Protein AF-A0A0F9GNX0-F1 (afdb_monomer)

Organism: NCBI:txid412755

Secondary structure (DSSP, 8-state):
-EEEEEEE-TT-SEEEPPPPPTT-S-TTS-EEEEE-TT----BSS--EEEEEEESSTT--EE-SSS-EESSSEEEEEEEES--SSS-EEEEE-TT--S--B-BBTTB-EEE-----SEEEEEEE-SSB-SEEEEEEEE--

Sequence (140 aa):
VMECDVVVDSSISDGYTLKTPARTLDPTKPWKLIVNTASADLDNANVLVDIWAGFDDDFALTGNADPIATSGGEVATAVMDDVKIEPLTVIVDPNYHGTMVQSSTGVVGIVNVGTAPYYAFNLDGDTFKSATCHFVIVQD

Solvent-accessible surface area (backbone atoms only — not comparable to full-atom values): 7369 Å² total; per-residue (Å²): 115,49,76,51,74,32,73,41,28,69,88,39,24,44,37,57,48,73,52,48,65,81,63,76,60,65,43,85,49,57,33,36,44,34,37,17,74,70,45,32,63,37,54,90,78,58,35,25,31,30,38,30,35,16,83,56,96,71,39,42,79,43,70,60,81,56,79,42,53,75,38,65,40,80,54,44,74,50,44,26,58,51,40,32,72,43,60,37,38,30,36,41,22,49,84,55,83,72,78,71,38,58,8,42,95,97,37,77,10,36,38,52,65,57,71,50,56,25,42,31,44,33,41,46,31,87,50,30,34,75,33,55,39,31,36,40,38,44,64,133

pLDDT: mean 92.95, std 4.95, range [70.0, 98.44]

Mean predicted aligned error: 3.28 Å

Radius of gyration: 13.78 Å; Cα contacts (8 Å, |Δi|>4): 402; chains: 1; bounding box: 36×33×33 Å

Foldseek 3Di:
DDKDKWWFAQVFQKTKDWKDPFQPDPQQAKKKKKKQQVQAQWADAAWFKWKWFFADPQWDWDDGLDIDTPGGTTQGTRLETHCRGHIWMEIAHLPDPDDWDRTDVVDHTYDHSHGHRIMMMMGRGPGTHGIMMMMDMDDD

Nearest PDB structures (foldseek):
  8sl1-assembly1_A  TM=3.958E-01  e=1.647E-01  Homo sapiens
  6iij-assembly1_A  TM=2.898E-01  e=5.182E-02  Coxsackievirus A10
  6smg-assembly1_A  TM=3.065E-01  e=7.330E-02  Coxsackievirus A10
  6tid-assembly1_AAA  TM=2.562E-01  e=8.718E-02  Burkholderia cenocepacia J2315
  4z1p-assembly1_A  TM=2.615E-01  e=3.327E+00  Streptococcus agalactiae

Structure (mmCIF, N/CA/C/O backbone):
data_AF-A0A0F9GNX0-F1
#
_entry.id   AF-A0A0F9GNX0-F1
#
loop_
_atom_site.group_PDB
_atom_site.id
_atom_site.type_symbol
_atom_site.label_atom_id
_atom_site.label_alt_id
_atom_site.label_comp_id
_atom_site.label_asym_id
_atom_site.label_entity_id
_atom_site.label_seq_id
_atom_site.pdbx_PDB_ins_code
_atom_site.Cartn_x
_atom_site.Cartn_y
_atom_site.Cartn_z
_atom_site.occupancy
_atom_site.B_iso_or_equiv
_atom_site.auth_seq_id
_atom_site.auth_comp_id
_atom_site.auth_asym_id
_atom_site.auth_atom_id
_atom_site.pdbx_PDB_model_num
ATOM 1 N N . VAL A 1 1 ? 3.263 -7.520 13.863 1.00 84.06 1 VAL A N 1
ATOM 2 C CA . VAL A 1 1 ? 4.001 -6.583 12.988 1.00 84.06 1 VAL A CA 1
ATOM 3 C C . VAL A 1 1 ? 4.537 -7.378 11.814 1.00 84.06 1 VAL A C 1
ATOM 5 O O . VAL A 1 1 ? 5.104 -8.440 12.051 1.00 84.06 1 VAL A O 1
ATOM 8 N N . MET A 1 2 ? 4.268 -6.939 10.588 1.00 93.94 2 MET A N 1
ATOM 9 C CA . MET A 1 2 ? 4.847 -7.503 9.363 1.00 93.94 2 MET A CA 1
ATOM 10 C C . MET A 1 2 ? 5.711 -6.439 8.703 1.00 93.94 2 MET A C 1
ATOM 12 O O . MET A 1 2 ? 5.350 -5.267 8.748 1.00 93.94 2 MET A O 1
ATOM 16 N N . GLU A 1 3 ? 6.820 -6.851 8.102 1.00 94.88 3 GLU A N 1
ATOM 17 C CA . GLU A 1 3 ? 7.829 -5.944 7.556 1.00 94.88 3 GLU A CA 1
ATOM 18 C C . GLU A 1 3 ? 8.266 -6.427 6.172 1.00 94.88 3 GLU A C 1
ATOM 20 O O . GLU A 1 3 ? 8.304 -7.635 5.913 1.00 94.88 3 GLU A O 1
ATOM 25 N N . CYS A 1 4 ? 8.564 -5.492 5.274 1.00 94.88 4 CYS A N 1
ATOM 26 C CA . CYS A 1 4 ? 9.040 -5.785 3.927 1.00 94.88 4 CYS A CA 1
ATOM 27 C C . CYS A 1 4 ? 9.909 -4.636 3.408 1.00 94.88 4 CYS A C 1
ATOM 29 O O . CYS A 1 4 ? 9.656 -3.476 3.721 1.00 94.88 4 CYS A O 1
ATOM 31 N N . ASP A 1 5 ? 10.898 -4.973 2.586 1.00 96.19 5 ASP A N 1
ATOM 32 C CA . ASP A 1 5 ? 11.725 -4.013 1.864 1.00 96.19 5 ASP A CA 1
ATOM 33 C C . ASP A 1 5 ? 11.345 -4.012 0.384 1.00 96.19 5 ASP A C 1
ATOM 35 O O . ASP A 1 5 ? 11.293 -5.068 -0.253 1.00 96.19 5 ASP A O 1
ATOM 39 N N . VAL A 1 6 ? 11.141 -2.820 -0.175 1.00 95.06 6 VAL A N 1
ATOM 40 C CA . VAL A 1 6 ? 11.01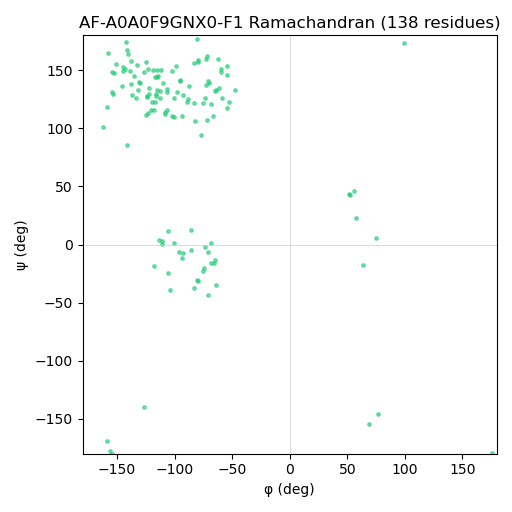9 -2.606 -1.619 1.00 95.06 6 VAL A CA 1
ATOM 41 C C . VAL A 1 6 ? 12.275 -1.892 -2.093 1.00 95.06 6 VAL A C 1
ATOM 43 O O . VAL A 1 6 ? 12.531 -0.746 -1.722 1.00 95.06 6 VAL A O 1
ATOM 46 N N . VAL A 1 7 ? 13.080 -2.588 -2.893 1.00 95.00 7 VAL A N 1
ATOM 47 C CA . VAL A 1 7 ? 14.275 -2.017 -3.521 1.00 95.00 7 VAL A CA 1
ATOM 48 C C . VAL A 1 7 ? 13.867 -1.393 -4.846 1.00 95.00 7 VAL A C 1
ATOM 50 O O . VAL A 1 7 ? 13.277 -2.066 -5.689 1.00 95.00 7 VAL A O 1
ATOM 53 N N . VAL A 1 8 ? 14.195 -0.118 -5.019 1.00 93.75 8 VAL A N 1
ATOM 54 C CA . VAL A 1 8 ? 13.885 0.665 -6.215 1.00 93.75 8 VAL A CA 1
ATOM 55 C C . VAL A 1 8 ? 15.155 1.273 -6.801 1.00 93.75 8 VAL A C 1
ATOM 57 O O . VAL A 1 8 ? 16.160 1.438 -6.105 1.00 93.75 8 VAL A O 1
ATOM 60 N N . ASP A 1 9 ? 15.126 1.592 -8.092 1.00 94.06 9 ASP A N 1
ATOM 61 C CA . ASP A 1 9 ? 16.165 2.348 -8.784 1.00 94.06 9 ASP A CA 1
ATOM 62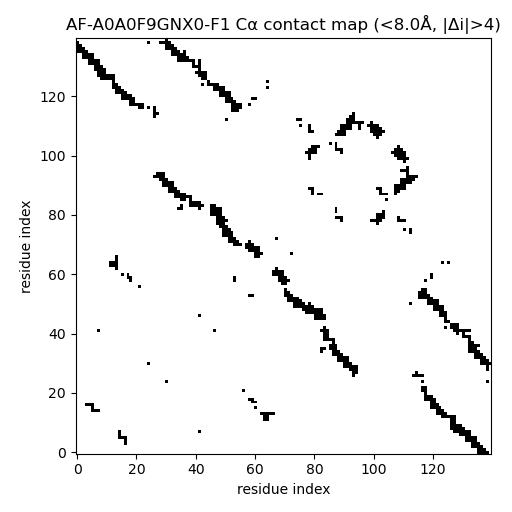 C C . ASP A 1 9 ? 15.589 3.070 -10.011 1.00 94.06 9 ASP A C 1
ATOM 64 O O . ASP A 1 9 ? 14.406 2.965 -10.324 1.00 94.06 9 ASP A O 1
ATOM 68 N N . SER A 1 10 ? 16.437 3.798 -10.735 1.00 93.12 10 SER A N 1
ATOM 69 C CA . SER A 1 10 ? 16.017 4.613 -11.876 1.00 93.12 10 SER A CA 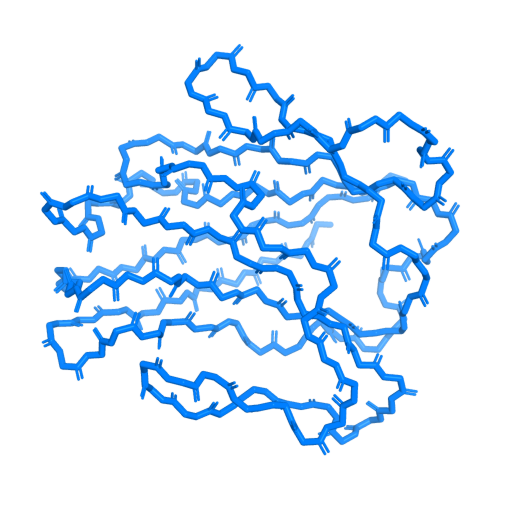1
ATOM 70 C C . SER A 1 10 ? 15.541 3.819 -13.101 1.00 93.12 10 SER A C 1
ATOM 72 O O . SER A 1 10 ? 15.283 4.424 -14.138 1.00 93.12 10 SER A O 1
ATOM 74 N N . SER A 1 11 ? 15.521 2.483 -13.049 1.00 91.12 11 SER A N 1
ATOM 75 C CA . SER A 1 11 ? 15.024 1.625 -14.132 1.00 91.12 11 SER A CA 1
ATOM 76 C C . SER A 1 11 ? 13.555 1.231 -13.973 1.00 91.12 11 SER A C 1
ATOM 78 O O . SER A 1 11 ? 12.968 0.723 -14.932 1.00 91.12 11 SER A O 1
ATOM 80 N N . ILE A 1 12 ? 12.956 1.488 -12.806 1.00 89.88 12 ILE A N 1
ATOM 81 C CA . ILE A 1 12 ? 11.547 1.210 -12.533 1.00 89.88 12 ILE A CA 1
ATOM 82 C C . ILE A 1 12 ? 10.782 2.498 -12.207 1.00 89.88 12 ILE A C 1
ATOM 84 O O . ILE A 1 12 ? 11.341 3.464 -11.687 1.00 89.88 12 ILE A O 1
ATOM 88 N N . SER A 1 13 ? 9.500 2.478 -12.540 1.00 89.88 13 SER A N 1
ATOM 89 C CA . SER A 1 13 ? 8.468 3.453 -12.180 1.00 89.88 13 SER A CA 1
ATOM 90 C C . SER A 1 13 ? 7.535 2.875 -11.107 1.00 89.88 13 SER A C 1
ATOM 92 O O . SER A 1 13 ? 7.023 3.601 -10.270 1.00 89.88 13 SER A O 1
ATOM 94 N N . ASP A 1 14 ? 7.427 1.545 -11.025 1.00 91.31 14 ASP A N 1
ATOM 95 C CA . ASP A 1 14 ? 6.649 0.875 -9.983 1.00 91.31 14 ASP A CA 1
ATOM 96 C C . ASP A 1 14 ? 7.498 -0.065 -9.140 1.00 91.31 14 ASP A C 1
ATOM 98 O O . ASP A 1 14 ? 7.993 -1.092 -9.612 1.00 91.31 14 ASP A O 1
ATOM 102 N N . GLY A 1 15 ? 7.617 0.262 -7.856 1.00 92.69 15 GLY A N 1
ATOM 103 C CA . GLY A 1 15 ? 8.068 -0.678 -6.834 1.00 92.69 15 GLY A CA 1
ATOM 104 C C . GLY A 1 15 ? 6.858 -1.313 -6.161 1.00 92.69 15 GLY A C 1
ATOM 105 O O . GLY A 1 15 ? 5.879 -0.626 -5.896 1.00 92.69 15 GLY A O 1
ATOM 106 N N . TYR A 1 16 ? 6.884 -2.602 -5.839 1.00 94.12 16 TYR A N 1
ATOM 107 C CA . TYR A 1 16 ? 5.799 -3.209 -5.064 1.00 94.12 16 TYR A CA 1
ATOM 108 C C . TYR A 1 16 ? 6.288 -4.288 -4.113 1.00 94.12 16 TYR A C 1
ATOM 110 O O . TYR A 1 16 ? 7.303 -4.952 -4.336 1.00 94.12 16 TYR A O 1
ATOM 118 N N . THR A 1 17 ? 5.536 -4.468 -3.031 1.00 95.19 17 THR A N 1
ATOM 119 C CA . THR A 1 17 ? 5.746 -5.579 -2.108 1.00 95.19 17 THR A CA 1
ATOM 120 C C . THR A 1 17 ? 5.283 -6.890 -2.743 1.00 95.19 17 THR A C 1
ATOM 122 O O . THR A 1 17 ? 4.415 -6.922 -3.619 1.00 95.19 17 THR A O 1
ATOM 125 N N . LEU A 1 18 ? 5.773 -8.016 -2.221 1.00 92.75 18 LEU A N 1
ATOM 126 C CA . LEU A 1 18 ? 4.997 -9.253 -2.325 1.00 92.75 18 LEU A CA 1
ATOM 127 C C . LEU A 1 18 ? 3.669 -9.083 -1.576 1.00 92.75 18 LEU A C 1
ATOM 129 O O . LEU A 1 18 ? 3.542 -8.229 -0.692 1.00 92.75 18 LEU A O 1
ATOM 133 N N . LYS A 1 19 ? 2.680 -9.922 -1.898 1.00 93.06 19 LYS A N 1
ATOM 134 C CA . LYS A 1 19 ? 1.452 -9.960 -1.106 1.00 93.06 19 LYS A CA 1
ATOM 135 C C . LYS A 1 19 ? 1.738 -10.333 0.348 1.00 93.06 19 LYS A C 1
ATOM 137 O O . LYS A 1 19 ? 2.653 -11.109 0.637 1.00 93.06 19 LYS A O 1
ATOM 142 N N . THR A 1 20 ? 0.904 -9.845 1.258 1.00 93.69 20 THR A N 1
ATOM 143 C CA . THR A 1 20 ? 0.893 -10.305 2.647 1.00 93.69 20 THR A CA 1
ATOM 144 C C . THR A 1 20 ? 0.721 -11.828 2.700 1.00 93.69 20 THR A C 1
ATOM 146 O O . THR A 1 20 ? -0.019 -12.383 1.882 1.00 93.69 20 THR A O 1
ATOM 149 N N . PRO A 1 21 ? 1.337 -12.531 3.666 1.00 89.56 21 PRO A N 1
ATOM 150 C CA . PRO A 1 21 ? 1.029 -13.936 3.901 1.00 89.56 21 PRO A CA 1
ATOM 151 C C . PRO A 1 21 ? -0.474 -14.164 4.121 1.00 89.56 21 PRO A C 1
ATOM 153 O O . PRO A 1 21 ? -1.206 -13.277 4.560 1.00 89.56 21 PRO A O 1
ATOM 156 N N . ALA A 1 22 ? -0.947 -15.368 3.806 1.00 80.62 22 ALA A N 1
ATOM 157 C CA . ALA A 1 22 ? -2.365 -15.688 3.906 1.00 80.62 22 ALA A CA 1
ATOM 158 C C . ALA A 1 22 ? -2.887 -15.501 5.333 1.00 80.62 22 ALA A C 1
ATOM 160 O O . ALA A 1 22 ? -2.377 -16.121 6.269 1.00 80.62 22 ALA A O 1
ATOM 161 N N . ARG A 1 23 ? -3.960 -14.709 5.479 1.00 72.81 23 ARG A N 1
ATOM 162 C CA . ARG A 1 23 ? -4.727 -14.559 6.731 1.00 72.81 23 ARG A CA 1
ATOM 163 C C . ARG A 1 23 ? -3.899 -14.092 7.940 1.00 72.81 23 ARG A C 1
ATOM 165 O O . ARG A 1 23 ? -4.304 -14.335 9.074 1.00 72.81 23 ARG A O 1
ATOM 172 N N . THR A 1 24 ? -2.754 -13.437 7.730 1.00 86.38 24 THR A N 1
ATOM 173 C CA . THR A 1 24 ? -1.999 -12.798 8.825 1.00 86.38 24 THR A CA 1
ATOM 174 C C . THR A 1 24 ? -2.633 -11.497 9.298 1.00 86.38 24 THR A C 1
ATOM 176 O O . THR A 1 24 ? -2.405 -11.106 10.438 1.00 86.38 24 THR A O 1
ATOM 179 N N . LEU A 1 25 ? -3.434 -10.847 8.451 1.00 91.12 25 LEU A N 1
ATOM 180 C CA . LEU A 1 25 ? -4.322 -9.758 8.846 1.00 91.12 25 LEU A CA 1
ATOM 181 C C . LEU A 1 25 ? -5.729 -10.309 9.059 1.00 91.12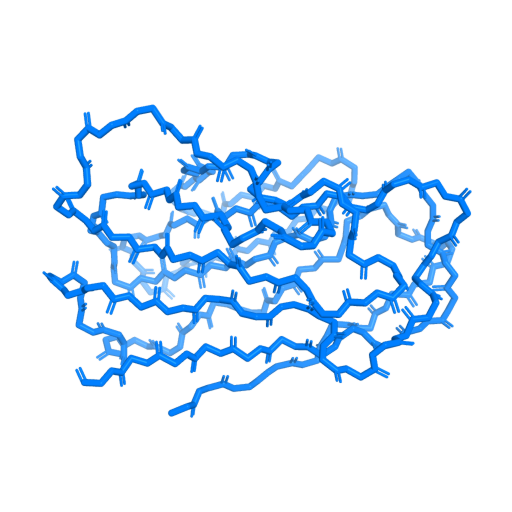 25 LEU A C 1
ATOM 183 O O . LEU A 1 25 ? -6.257 -11.016 8.201 1.00 91.12 25 LEU A O 1
ATOM 187 N N . ASP A 1 26 ? -6.340 -9.961 10.187 1.00 92.75 26 ASP A N 1
ATOM 188 C CA . ASP A 1 26 ? -7.777 -10.058 10.404 1.00 92.75 26 ASP A CA 1
ATOM 189 C C . ASP A 1 26 ? -8.454 -8.957 9.574 1.00 92.75 26 ASP A C 1
ATOM 191 O O . ASP A 1 26 ? -8.372 -7.779 9.933 1.00 92.75 26 ASP A O 1
ATOM 195 N N . PRO A 1 27 ? -9.128 -9.292 8.464 1.00 87.56 27 PRO A N 1
ATOM 196 C CA . PRO A 1 27 ? -9.664 -8.282 7.565 1.00 87.56 27 PRO A CA 1
ATOM 197 C C . PRO A 1 27 ? -10.895 -7.575 8.145 1.00 87.56 27 PRO A C 1
ATOM 199 O O . PRO A 1 27 ? -11.435 -6.693 7.494 1.00 87.56 27 PRO A O 1
ATOM 202 N N . THR A 1 28 ? -11.372 -7.955 9.336 1.00 92.12 28 THR A N 1
ATOM 203 C CA . THR A 1 28 ? -12.515 -7.310 10.004 1.00 92.12 28 THR A CA 1
ATOM 204 C C . THR A 1 28 ? -12.103 -6.195 10.965 1.00 92.12 28 THR A C 1
ATOM 206 O O . THR A 1 28 ? -12.959 -5.464 11.469 1.00 92.12 28 THR A O 1
ATOM 209 N N . LYS A 1 29 ? -10.797 -6.042 11.209 1.00 95.50 29 LYS A N 1
ATOM 210 C CA . LYS A 1 29 ? -10.239 -5.068 12.146 1.00 95.50 29 LYS A CA 1
ATOM 211 C C . LYS A 1 29 ? -9.395 -4.015 11.432 1.00 95.50 29 LYS A C 1
ATOM 213 O O . LYS A 1 29 ? -8.742 -4.341 10.440 1.00 95.50 29 LYS A O 1
ATOM 218 N N . PRO A 1 30 ? -9.326 -2.787 11.973 1.00 96.81 30 PRO A N 1
ATOM 219 C CA . PRO A 1 30 ? -8.387 -1.791 11.488 1.00 96.81 30 PRO A CA 1
ATOM 220 C C . PRO A 1 30 ? -6.936 -2.264 11.607 1.00 96.81 30 PRO A C 1
ATOM 222 O O . PRO A 1 30 ? -6.576 -2.972 12.549 1.00 96.81 30 PRO A O 1
ATOM 225 N N . TRP A 1 31 ? -6.093 -1.826 10.684 1.00 97.31 31 TRP A N 1
ATOM 226 C CA . TRP A 1 31 ? -4.643 -2.001 10.726 1.00 97.31 31 TRP A CA 1
ATOM 227 C C . TRP A 1 31 ? -3.951 -0.736 10.219 1.00 97.31 31 TRP A C 1
ATOM 229 O O . TRP A 1 31 ? -4.580 0.149 9.644 1.00 97.31 31 TRP A O 1
ATOM 239 N N . LYS A 1 32 ? -2.656 -0.604 10.487 1.00 97.69 32 LYS A N 1
ATOM 240 C CA . LYS A 1 32 ? -1.842 0.534 10.054 1.00 97.69 32 LYS A CA 1
ATOM 241 C C . LYS A 1 32 ? -0.820 0.068 9.042 1.00 97.69 32 LYS A C 1
ATOM 243 O O . LYS A 1 32 ? -0.114 -0.903 9.307 1.00 97.69 32 LYS A O 1
ATOM 248 N N . LEU A 1 33 ? -0.723 0.797 7.942 1.00 97.69 33 LEU A N 1
ATOM 249 C CA . LEU A 1 33 ? 0.396 0.740 7.016 1.00 97.69 33 LEU A CA 1
ATOM 250 C C . LEU A 1 33 ? 1.298 1.937 7.297 1.00 97.69 33 LEU A C 1
ATOM 252 O O . LEU A 1 33 ? 0.826 3.074 7.294 1.00 97.69 33 LEU A O 1
ATOM 256 N N . ILE A 1 34 ? 2.577 1.674 7.530 1.00 97.00 34 ILE A N 1
ATOM 257 C CA . ILE A 1 34 ? 3.611 2.686 7.719 1.00 97.00 34 ILE A CA 1
ATOM 258 C C . ILE A 1 34 ? 4.649 2.469 6.622 1.00 97.00 34 ILE A C 1
ATOM 260 O O . ILE A 1 34 ? 5.191 1.369 6.501 1.00 97.00 34 ILE A O 1
ATOM 264 N N . VAL A 1 35 ? 4.905 3.491 5.812 1.00 97.00 35 VAL A N 1
ATOM 265 C CA . VAL A 1 35 ? 5.783 3.391 4.636 1.00 97.00 35 VAL A CA 1
ATOM 266 C C . VAL A 1 35 ? 6.985 4.298 4.808 1.00 97.00 35 VAL A C 1
ATOM 268 O O . VAL A 1 35 ? 6.873 5.374 5.384 1.00 97.00 35 VAL A O 1
ATOM 271 N N . ASN A 1 36 ? 8.129 3.835 4.311 1.00 95.00 36 ASN A N 1
ATOM 272 C CA . ASN A 1 36 ? 9.436 4.468 4.400 1.00 95.00 36 ASN A CA 1
ATOM 273 C C . ASN A 1 36 ? 9.896 4.775 5.834 1.00 95.00 36 ASN A C 1
ATOM 275 O O . ASN A 1 36 ? 10.435 5.840 6.134 1.00 95.00 36 ASN A O 1
ATOM 279 N N . THR A 1 37 ? 9.746 3.815 6.748 1.00 93.44 37 THR A N 1
ATOM 280 C CA . THR A 1 37 ? 10.220 3.960 8.142 1.00 93.44 37 THR A CA 1
ATOM 281 C C . THR A 1 37 ? 11.739 4.085 8.273 1.00 93.44 37 THR A C 1
ATOM 283 O O . THR A 1 37 ? 12.231 4.438 9.342 1.00 93.44 37 THR A O 1
ATOM 286 N N . ALA A 1 38 ? 12.482 3.776 7.209 1.00 89.56 38 ALA A N 1
ATOM 287 C CA . ALA A 1 38 ? 13.923 3.984 7.122 1.00 89.56 38 ALA A CA 1
ATOM 288 C C . ALA A 1 38 ? 14.303 5.403 6.649 1.00 89.56 38 ALA A C 1
ATOM 290 O O . ALA A 1 38 ? 15.491 5.720 6.625 1.00 89.56 38 ALA A O 1
ATOM 291 N N . SER A 1 39 ? 13.323 6.244 6.284 1.00 88.56 39 SER A N 1
ATOM 292 C CA . SER A 1 39 ? 13.528 7.601 5.753 1.00 88.56 39 SER A CA 1
ATOM 293 C C . SER A 1 39 ? 14.494 7.630 4.561 1.00 88.56 39 SER A C 1
ATOM 295 O O . SER A 1 39 ? 15.395 8.467 4.486 1.00 88.56 39 SER A O 1
ATOM 297 N N . ALA A 1 40 ? 14.344 6.668 3.650 1.00 90.56 40 ALA A N 1
ATOM 298 C CA . ALA A 1 40 ? 15.139 6.579 2.436 1.00 90.56 40 ALA A CA 1
ATOM 299 C C . ALA A 1 40 ? 14.718 7.662 1.434 1.00 90.56 40 ALA A C 1
ATOM 301 O O . ALA A 1 40 ? 13.531 7.863 1.223 1.00 90.56 40 ALA A O 1
ATOM 302 N N . ASP A 1 41 ? 15.681 8.313 0.783 1.00 91.75 41 ASP A N 1
ATOM 303 C CA . ASP A 1 41 ? 15.433 9.292 -0.283 1.00 91.75 41 ASP A CA 1
ATOM 304 C C . ASP A 1 41 ? 15.070 8.564 -1.588 1.00 91.75 41 ASP A C 1
ATOM 306 O O . ASP A 1 41 ? 15.953 8.100 -2.315 1.00 91.75 41 ASP A O 1
ATOM 310 N N . LEU A 1 42 ? 13.768 8.392 -1.835 1.00 90.69 42 LEU A N 1
ATOM 311 C CA . LEU A 1 42 ? 13.259 7.503 -2.885 1.00 90.69 42 LEU A CA 1
ATOM 312 C C . LEU A 1 42 ? 13.282 8.111 -4.287 1.00 90.69 42 LEU A C 1
ATOM 314 O O . LEU A 1 42 ? 13.435 7.364 -5.246 1.00 90.69 42 LEU A O 1
ATOM 318 N N . ASP A 1 43 ? 13.134 9.424 -4.451 1.00 83.25 43 ASP A N 1
ATOM 319 C CA . ASP A 1 43 ? 12.979 10.041 -5.772 1.00 83.25 43 ASP A CA 1
ATOM 320 C C . ASP A 1 43 ? 13.334 11.547 -5.783 1.00 83.25 43 ASP A C 1
ATOM 322 O O . ASP A 1 43 ? 13.954 12.073 -4.855 1.00 83.25 43 ASP A O 1
ATOM 326 N N . ASN A 1 44 ? 13.014 12.247 -6.880 1.00 78.00 44 ASN A N 1
ATOM 327 C CA . ASN A 1 44 ? 13.105 13.714 -6.974 1.00 78.00 44 ASN A CA 1
ATOM 328 C C . ASN A 1 44 ? 11.728 14.409 -7.071 1.00 78.00 44 ASN A C 1
ATOM 330 O O . ASN A 1 44 ? 11.690 15.630 -7.249 1.00 78.00 44 ASN A O 1
ATOM 334 N N . ALA A 1 45 ? 10.626 13.661 -7.007 1.00 82.62 45 ALA A N 1
ATOM 335 C CA . ALA A 1 45 ? 9.257 14.124 -7.202 1.00 82.62 45 ALA A CA 1
ATOM 336 C C . ALA A 1 45 ? 8.395 13.715 -5.992 1.00 82.62 45 ALA A C 1
ATOM 338 O O . ALA A 1 45 ? 8.845 13.905 -4.862 1.00 82.62 45 ALA A O 1
ATOM 339 N N . ASN A 1 46 ? 7.153 13.284 -6.222 1.00 86.00 46 ASN A N 1
ATOM 340 C CA . ASN A 1 46 ? 6.302 12.685 -5.202 1.00 86.00 46 ASN A CA 1
ATOM 341 C C . ASN A 1 46 ? 6.221 11.185 -5.476 1.00 86.00 46 ASN A C 1
ATOM 343 O O . ASN A 1 46 ? 5.934 10.795 -6.608 1.00 86.00 46 ASN A O 1
ATOM 347 N N . VAL A 1 47 ? 6.390 10.376 -4.431 1.00 90.81 47 VAL A N 1
ATOM 348 C CA . VAL A 1 47 ? 6.117 8.937 -4.494 1.00 90.81 47 VAL A CA 1
ATOM 349 C C . VAL A 1 47 ? 4.782 8.666 -3.826 1.00 90.81 47 VAL A C 1
ATOM 351 O O . VAL A 1 47 ? 4.662 8.790 -2.601 1.00 90.81 47 VAL A O 1
ATOM 354 N N . LEU A 1 48 ? 3.794 8.292 -4.631 1.00 93.75 48 LEU A N 1
ATOM 355 C CA . LEU A 1 48 ? 2.486 7.886 -4.142 1.00 93.75 48 LEU A CA 1
ATOM 356 C C . LEU A 1 48 ? 2.536 6.439 -3.649 1.00 93.75 48 LEU A C 1
ATOM 358 O O . LEU A 1 48 ? 3.426 5.657 -3.992 1.00 93.75 48 LEU A O 1
ATOM 362 N N . VAL A 1 49 ? 1.570 6.095 -2.799 1.00 96.44 49 VAL A N 1
ATOM 363 C CA . VAL A 1 49 ? 1.356 4.711 -2.374 1.00 96.44 49 VAL A CA 1
ATOM 364 C C . VAL A 1 49 ? -0.051 4.286 -2.726 1.00 96.44 49 VAL A C 1
ATOM 366 O O . VAL A 1 49 ? -1.011 4.936 -2.305 1.00 96.44 49 VAL A O 1
ATOM 369 N N . ASP A 1 50 ? -0.148 3.140 -3.386 1.00 96.94 50 ASP A N 1
ATOM 370 C CA . ASP A 1 50 ? -1.404 2.477 -3.711 1.00 96.94 50 ASP A CA 1
ATOM 371 C C . ASP A 1 50 ? -1.554 1.169 -2.929 1.00 96.94 50 ASP A C 1
ATOM 373 O O . ASP A 1 50 ? -0.578 0.488 -2.585 1.00 96.94 50 ASP A O 1
ATOM 377 N N . ILE A 1 51 ? -2.803 0.800 -2.649 1.00 97.25 51 ILE A N 1
ATOM 378 C CA . ILE A 1 51 ? -3.168 -0.454 -1.993 1.00 97.25 51 ILE A CA 1
ATOM 379 C C . ILE A 1 51 ? -3.911 -1.331 -2.991 1.00 97.25 51 ILE A C 1
ATOM 381 O O . ILE A 1 51 ? -4.947 -0.955 -3.543 1.00 97.25 51 ILE A O 1
ATOM 385 N N . TRP A 1 52 ? -3.410 -2.551 -3.139 1.00 97.56 52 TRP A N 1
ATOM 386 C CA . TRP A 1 52 ? -3.975 -3.593 -3.981 1.00 97.56 52 TRP A CA 1
ATOM 387 C C . TRP A 1 52 ? -4.458 -4.755 -3.124 1.00 97.56 52 TRP A C 1
ATOM 389 O O . TRP A 1 52 ? -3.838 -5.090 -2.112 1.00 97.56 52 TRP A O 1
ATOM 399 N N . ALA A 1 53 ? -5.546 -5.395 -3.543 1.00 96.00 53 ALA A N 1
ATOM 400 C CA . ALA A 1 53 ? -6.139 -6.520 -2.835 1.00 96.00 53 ALA A CA 1
ATOM 401 C C . ALA A 1 53 ? -6.409 -7.705 -3.765 1.00 96.00 53 ALA A C 1
ATOM 403 O O . ALA A 1 53 ? -6.918 -7.545 -4.875 1.00 96.00 53 ALA A O 1
ATOM 404 N N . GLY A 1 54 ? -6.121 -8.907 -3.266 1.00 94.75 54 GLY A N 1
ATOM 405 C CA . GLY A 1 54 ? -6.375 -10.173 -3.948 1.00 94.75 54 GLY A CA 1
ATOM 406 C C . GLY A 1 54 ? -7.245 -11.108 -3.119 1.00 94.75 54 GLY A C 1
ATOM 407 O O . GLY A 1 54 ? -7.203 -11.083 -1.889 1.00 94.75 54 GLY A O 1
ATOM 408 N N . PHE A 1 55 ? -8.018 -11.962 -3.794 1.00 91.19 55 PHE A N 1
ATOM 409 C CA . PHE A 1 55 ? -8.989 -12.869 -3.161 1.00 91.19 55 PHE A CA 1
ATOM 410 C C . PHE A 1 55 ? -8.606 -14.352 -3.249 1.00 91.19 55 PHE A C 1
ATOM 412 O O . PHE A 1 55 ? -9.333 -15.201 -2.731 1.00 91.19 55 PHE A O 1
ATOM 419 N N . ASP A 1 56 ? -7.463 -14.663 -3.860 1.00 92.50 56 ASP A N 1
ATOM 420 C CA . ASP A 1 56 ? -6.950 -16.020 -4.026 1.00 92.50 56 ASP A CA 1
ATOM 421 C C . ASP A 1 56 ? -5.425 -16.105 -3.847 1.00 92.50 56 ASP A C 1
ATOM 423 O O . ASP A 1 56 ? -4.694 -15.110 -3.783 1.00 92.50 56 ASP A O 1
ATOM 427 N N . ASP A 1 57 ? -4.950 -17.343 -3.736 1.00 92.19 57 ASP A N 1
ATOM 428 C CA . ASP A 1 57 ? -3.552 -17.681 -3.480 1.00 92.19 57 ASP A CA 1
ATOM 429 C C . ASP A 1 57 ? -2.637 -17.393 -4.680 1.00 92.19 57 ASP A C 1
ATOM 431 O O . ASP A 1 57 ? -1.416 -17.441 -4.520 1.00 92.19 57 ASP A O 1
ATOM 435 N N . ASP A 1 58 ? -3.185 -17.011 -5.834 1.00 93.06 58 ASP A N 1
ATOM 436 C CA . ASP A 1 58 ? -2.427 -16.666 -7.038 1.00 93.06 58 ASP A CA 1
ATOM 437 C C . ASP A 1 58 ? -2.194 -15.154 -7.174 1.00 93.06 58 ASP A C 1
ATOM 439 O O . ASP A 1 58 ? -1.415 -14.738 -8.032 1.00 93.06 58 ASP A O 1
ATOM 443 N N . PHE A 1 59 ? -2.788 -14.327 -6.300 1.00 95.62 59 PHE A N 1
ATOM 444 C CA . PHE A 1 59 ? -2.594 -12.874 -6.305 1.00 95.62 59 PHE A CA 1
ATOM 445 C C . PHE A 1 59 ? -1.111 -12.480 -6.279 1.00 95.62 59 PHE A C 1
ATOM 447 O O . PHE A 1 59 ? -0.372 -12.850 -5.362 1.00 95.62 59 PHE A O 1
ATOM 454 N N . ALA A 1 60 ? -0.693 -11.711 -7.275 1.00 94.81 60 ALA A N 1
ATOM 455 C CA . ALA A 1 60 ? 0.622 -11.111 -7.403 1.00 94.81 60 ALA A CA 1
ATOM 456 C C . ALA A 1 60 ? 0.515 -9.854 -8.271 1.00 94.81 60 ALA A C 1
ATOM 458 O O . ALA A 1 60 ? -0.312 -9.803 -9.185 1.00 94.81 60 ALA A O 1
ATOM 459 N N . LEU A 1 61 ? 1.372 -8.870 -7.995 1.00 95.25 61 LEU A N 1
ATOM 460 C CA . LEU A 1 61 ? 1.557 -7.700 -8.847 1.00 95.25 61 LEU A CA 1
ATOM 461 C C . LEU A 1 61 ? 2.744 -7.922 -9.783 1.00 95.25 61 LEU A C 1
ATOM 463 O O . LEU A 1 61 ? 3.748 -8.531 -9.411 1.00 95.25 61 LEU A O 1
ATOM 467 N N . THR A 1 62 ? 2.594 -7.444 -11.012 1.00 93.50 62 THR A N 1
ATOM 468 C CA . THR A 1 62 ? 3.626 -7.415 -12.053 1.00 93.50 62 THR A CA 1
ATOM 469 C C . THR A 1 62 ? 3.497 -6.118 -12.847 1.00 93.50 62 THR A C 1
ATOM 471 O O . THR A 1 62 ? 2.532 -5.387 -12.660 1.00 93.50 62 THR A O 1
ATOM 474 N N . GLY A 1 63 ? 4.425 -5.851 -13.765 1.00 90.06 63 GLY A N 1
ATOM 475 C CA . GLY A 1 63 ? 4.391 -4.646 -14.596 1.00 90.06 63 GLY A CA 1
ATOM 476 C C . GLY A 1 63 ? 5.322 -3.549 -14.086 1.00 90.06 63 GLY A C 1
ATOM 477 O O . GLY A 1 63 ? 5.980 -3.709 -13.057 1.00 90.06 63 GLY A O 1
ATOM 478 N N . ASN A 1 64 ? 5.430 -2.495 -14.891 1.00 88.44 64 ASN A N 1
ATOM 479 C CA . ASN A 1 64 ? 6.210 -1.288 -14.634 1.00 88.44 64 ASN A CA 1
ATOM 480 C C . ASN A 1 64 ? 5.567 -0.135 -15.419 1.00 88.44 64 ASN A C 1
ATOM 482 O O . ASN A 1 64 ? 5.321 -0.314 -16.613 1.00 88.44 64 ASN A O 1
ATOM 486 N N . ALA A 1 65 ? 5.299 0.993 -14.768 1.00 86.31 65 ALA A N 1
ATOM 487 C CA . ALA A 1 65 ? 4.430 2.102 -15.187 1.00 86.31 65 ALA A CA 1
ATOM 488 C C . ALA A 1 65 ? 2.931 1.762 -15.341 1.00 86.31 65 ALA A C 1
ATOM 490 O O . ALA A 1 65 ? 2.104 2.664 -15.379 1.00 86.31 65 ALA A O 1
ATOM 491 N N . ASP A 1 66 ? 2.582 0.478 -15.436 1.00 89.25 66 ASP A N 1
ATOM 492 C CA . ASP A 1 66 ? 1.209 -0.025 -15.480 1.00 89.25 66 ASP A CA 1
ATOM 493 C C . ASP A 1 66 ? 1.140 -1.332 -14.664 1.00 89.25 66 ASP A C 1
ATOM 49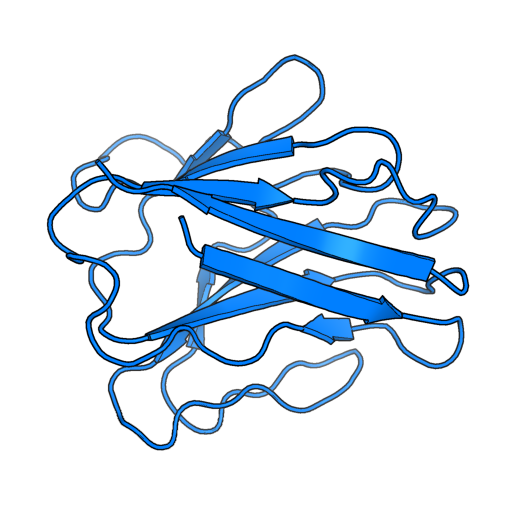5 O O . ASP A 1 66 ? 1.322 -2.424 -15.228 1.00 89.25 66 ASP A O 1
ATOM 499 N N . PRO A 1 67 ? 0.946 -1.272 -13.332 1.00 91.75 67 PRO A N 1
ATOM 500 C CA . PRO A 1 67 ? 0.827 -2.466 -12.507 1.00 91.75 67 PRO A CA 1
ATOM 501 C C . PRO A 1 67 ? -0.373 -3.329 -12.913 1.00 91.75 67 PRO A C 1
ATOM 503 O O . PRO A 1 67 ? -1.491 -2.857 -13.119 1.00 91.75 67 PRO A O 1
ATOM 506 N N . ILE A 1 68 ? -0.148 -4.637 -13.003 1.00 93.62 68 ILE A N 1
ATOM 507 C CA . ILE A 1 68 ? -1.164 -5.634 -13.342 1.00 93.62 68 ILE A CA 1
ATOM 508 C C . ILE A 1 68 ? -1.208 -6.675 -12.232 1.00 93.62 68 ILE A C 1
ATOM 510 O O . ILE A 1 68 ? -0.196 -7.306 -11.907 1.00 93.62 68 ILE A O 1
ATOM 514 N N . ALA A 1 69 ? -2.409 -6.904 -11.706 1.00 95.56 69 ALA A N 1
ATOM 515 C CA . ALA A 1 69 ? -2.683 -7.993 -10.787 1.00 95.56 69 ALA A CA 1
ATOM 516 C C . ALA A 1 69 ? -3.057 -9.276 -11.546 1.00 95.56 69 ALA A C 1
ATOM 518 O O . ALA A 1 69 ? -3.864 -9.250 -12.476 1.00 95.56 69 ALA A O 1
ATOM 519 N N . THR A 1 70 ? -2.512 -10.417 -11.123 1.00 95.31 70 THR A N 1
ATOM 520 C CA . THR A 1 70 ? -2.935 -11.743 -11.620 1.00 95.31 70 THR A CA 1
ATOM 521 C C . THR A 1 70 ? -4.393 -12.057 -11.263 1.00 95.31 70 THR A C 1
ATOM 523 O O . THR A 1 70 ? -5.100 -12.687 -12.050 1.00 95.31 70 THR A O 1
ATOM 526 N N . SER A 1 71 ? -4.843 -11.598 -10.093 1.00 93.38 71 SER A N 1
ATOM 527 C CA . SER A 1 71 ? -6.212 -11.677 -9.579 1.00 93.38 71 SER A CA 1
ATOM 528 C C . SER A 1 71 ? -6.497 -10.489 -8.649 1.00 93.38 71 SER A C 1
ATOM 530 O O . SER A 1 71 ? -5.578 -9.909 -8.081 1.00 93.38 71 SER A O 1
ATOM 532 N N . GLY A 1 72 ? -7.762 -10.094 -8.476 1.00 93.75 72 GLY A N 1
ATOM 533 C CA . GLY A 1 72 ? -8.101 -8.914 -7.666 1.00 93.75 72 GLY A CA 1
ATOM 534 C C . GLY A 1 72 ? -7.826 -7.587 -8.382 1.00 93.75 72 GLY A C 1
ATOM 535 O O . GLY A 1 72 ? -8.041 -7.494 -9.591 1.00 93.75 72 GLY A O 1
ATOM 536 N N . GLY A 1 73 ? -7.412 -6.554 -7.644 1.00 95.75 73 GLY A N 1
ATOM 537 C CA . GLY A 1 73 ? -7.145 -5.236 -8.224 1.00 95.75 73 GLY A CA 1
ATOM 538 C C . GLY A 1 73 ? -6.782 -4.152 -7.213 1.00 95.75 73 GLY A C 1
ATOM 539 O O . GLY A 1 73 ? -6.717 -4.394 -6.005 1.00 95.75 73 GLY A O 1
ATOM 540 N N . GLU A 1 74 ? -6.545 -2.954 -7.734 1.00 96.81 74 GLU A N 1
ATOM 541 C CA . GLU A 1 74 ? -6.345 -1.751 -6.935 1.00 96.81 74 GLU A CA 1
ATOM 542 C C . GLU A 1 74 ? -7.631 -1.409 -6.177 1.00 96.81 74 GLU A C 1
ATOM 544 O O . GLU A 1 74 ? -8.730 -1.409 -6.739 1.00 96.81 74 GLU A O 1
ATOM 549 N N . VAL A 1 75 ? -7.495 -1.146 -4.881 1.00 96.62 75 VAL A N 1
ATOM 550 C CA . VAL A 1 75 ? -8.619 -0.844 -3.983 1.00 96.62 75 VAL A CA 1
ATOM 551 C C . VAL A 1 75 ? -8.528 0.546 -3.370 1.00 96.62 75 VAL A C 1
ATOM 553 O O . VAL A 1 75 ? -9.543 1.071 -2.916 1.00 96.62 75 VAL A O 1
ATOM 556 N N . ALA A 1 76 ? -7.344 1.157 -3.374 1.00 96.75 76 ALA A N 1
ATOM 557 C CA . ALA A 1 76 ? -7.169 2.563 -3.055 1.00 96.75 76 ALA A CA 1
ATOM 558 C C . ALA A 1 76 ? -5.907 3.102 -3.727 1.00 96.75 76 ALA A C 1
ATOM 560 O O . ALA A 1 76 ? -4.839 2.516 -3.571 1.00 96.75 76 ALA A O 1
ATOM 561 N N . THR A 1 77 ? -6.046 4.240 -4.401 1.00 95.62 77 THR A N 1
ATOM 562 C CA . THR A 1 77 ? -4.935 4.967 -5.020 1.00 95.62 77 THR A CA 1
ATOM 563 C C . THR A 1 77 ? -4.526 6.169 -4.174 1.00 95.62 77 THR A C 1
ATOM 565 O O . THR A 1 77 ? -5.368 6.772 -3.494 1.00 95.62 77 THR A O 1
ATOM 568 N N . ALA A 1 78 ? -3.245 6.521 -4.227 1.00 95.06 78 ALA A N 1
ATOM 569 C CA . ALA A 1 78 ? -2.652 7.706 -3.635 1.00 95.06 78 ALA A CA 1
ATOM 570 C C . ALA A 1 78 ? -3.013 7.859 -2.149 1.00 95.06 78 ALA A C 1
ATOM 572 O O . ALA A 1 78 ? -3.336 8.953 -1.681 1.00 95.06 78 ALA A O 1
ATOM 573 N N . VAL A 1 79 ? -2.963 6.767 -1.376 1.00 97.50 79 VAL A N 1
ATOM 574 C CA . VAL A 1 79 ? -3.269 6.791 0.068 1.00 97.50 79 VAL A CA 1
ATOM 575 C C . VAL A 1 79 ? -2.222 7.563 0.874 1.00 97.50 79 VAL A C 1
ATOM 577 O O . VAL A 1 79 ? -2.484 7.951 2.015 1.00 97.50 79 VAL A O 1
ATOM 580 N N . MET A 1 80 ? -1.056 7.811 0.279 1.00 96.25 80 MET A N 1
ATOM 581 C CA . MET A 1 80 ? 0.013 8.669 0.786 1.00 96.25 80 MET A CA 1
ATOM 582 C C . MET A 1 80 ? 0.454 9.616 -0.334 1.00 96.25 80 MET A C 1
ATOM 584 O O . MET A 1 80 ? 0.499 9.194 -1.488 1.00 96.25 80 MET A O 1
ATOM 588 N N . ASP A 1 81 ? 0.717 10.882 -0.007 1.00 89.56 81 ASP A N 1
ATOM 589 C CA . ASP A 1 81 ? 1.052 11.924 -0.988 1.00 89.56 81 ASP A CA 1
ATOM 590 C C . ASP A 1 81 ? 2.527 11.942 -1.405 1.00 89.56 81 ASP A C 1
ATOM 592 O O . ASP A 1 81 ? 2.829 12.230 -2.562 1.00 89.56 81 ASP A O 1
ATOM 596 N N . ASP A 1 82 ? 3.434 11.679 -0.466 1.00 89.75 82 ASP A N 1
ATOM 597 C CA . ASP A 1 82 ? 4.869 11.650 -0.711 1.00 89.75 82 ASP A CA 1
ATOM 598 C C . ASP A 1 82 ? 5.626 10.904 0.396 1.00 89.75 82 ASP A C 1
ATOM 600 O O . ASP A 1 82 ? 5.921 11.441 1.467 1.00 89.75 82 ASP A O 1
ATOM 604 N N . VAL A 1 83 ? 6.004 9.657 0.124 1.00 89.12 83 VAL A N 1
ATOM 605 C CA . VAL A 1 83 ? 6.741 8.831 1.091 1.00 89.12 83 VAL A CA 1
ATOM 606 C C . VAL A 1 83 ? 8.258 9.036 1.067 1.00 89.12 83 VAL A C 1
ATOM 608 O O . VAL A 1 83 ? 8.968 8.235 1.664 1.00 89.12 83 VAL A O 1
ATOM 611 N N . LYS A 1 84 ? 8.813 10.065 0.408 1.00 80.94 84 LYS A N 1
ATOM 612 C CA . LYS A 1 84 ? 10.274 10.165 0.188 1.00 80.94 84 LYS A CA 1
ATOM 613 C C . LYS A 1 84 ? 11.114 10.672 1.372 1.00 80.94 84 LYS A C 1
ATOM 615 O O . LYS A 1 84 ? 12.283 10.326 1.466 1.00 80.94 84 LYS A O 1
ATOM 620 N N . ILE A 1 85 ? 10.588 11.541 2.241 1.00 70.00 85 ILE A N 1
ATOM 621 C CA . ILE A 1 85 ? 11.398 12.200 3.297 1.00 70.00 85 ILE A CA 1
ATOM 622 C C . ILE A 1 85 ? 11.136 11.590 4.668 1.00 70.00 85 ILE A C 1
ATOM 624 O O . ILE A 1 85 ? 12.056 11.437 5.474 1.00 70.00 85 ILE A O 1
ATOM 628 N N . GLU A 1 86 ? 9.883 11.258 4.949 1.00 84.19 86 GLU A N 1
ATOM 629 C CA . GLU A 1 86 ? 9.471 10.827 6.271 1.00 84.19 86 GLU A CA 1
ATOM 630 C C . GLU A 1 86 ? 8.509 9.649 6.216 1.00 84.19 86 GLU A C 1
ATOM 632 O O . GLU A 1 86 ? 7.841 9.430 5.202 1.00 84.19 86 GLU A O 1
ATOM 637 N N . PRO A 1 87 ? 8.424 8.891 7.318 1.00 92.31 87 PRO A N 1
ATOM 638 C CA . PRO A 1 87 ? 7.489 7.797 7.389 1.00 92.31 87 PRO A CA 1
ATOM 639 C C . PRO A 1 87 ? 6.057 8.329 7.415 1.00 92.31 87 PRO A C 1
ATOM 641 O O . PRO A 1 87 ? 5.674 9.047 8.342 1.00 92.31 87 PRO A O 1
ATOM 644 N N . LEU A 1 88 ? 5.248 7.926 6.440 1.00 96.31 88 LEU A N 1
ATOM 645 C CA . LEU A 1 88 ? 3.819 8.226 6.421 1.00 96.31 88 LEU A CA 1
ATOM 646 C C . LEU A 1 88 ? 3.016 7.037 6.940 1.00 96.31 88 LEU A C 1
ATOM 648 O O . LEU A 1 88 ? 3.468 5.892 6.912 1.00 96.31 88 LEU A O 1
ATOM 652 N N . THR A 1 89 ? 1.828 7.313 7.478 1.00 97.31 89 THR A N 1
ATOM 653 C CA . THR A 1 89 ? 0.968 6.301 8.100 1.00 97.31 89 THR A CA 1
ATOM 654 C C . THR A 1 89 ? -0.460 6.451 7.616 1.00 97.31 89 THR A C 1
ATOM 656 O O . THR A 1 89 ? -1.077 7.495 7.818 1.00 97.31 89 THR A O 1
ATOM 659 N N . VAL A 1 90 ? -1.029 5.368 7.091 1.00 98.06 90 VAL A N 1
ATOM 660 C CA . VAL A 1 90 ? -2.461 5.276 6.802 1.00 98.06 90 VAL A CA 1
ATOM 661 C C . VAL A 1 90 ? -3.095 4.204 7.683 1.00 98.06 90 VAL A C 1
ATOM 663 O O . VAL A 1 90 ? -2.569 3.099 7.847 1.00 98.06 90 VAL A O 1
ATOM 666 N N . ILE A 1 91 ? -4.229 4.545 8.288 1.00 98.00 91 ILE A N 1
ATOM 667 C CA . ILE A 1 91 ? -5.111 3.589 8.950 1.00 98.00 91 ILE A CA 1
ATOM 668 C C . ILE A 1 91 ? -5.995 2.972 7.872 1.00 98.00 91 ILE A C 1
ATOM 670 O O . ILE A 1 91 ? -6.741 3.670 7.190 1.00 98.00 91 ILE A O 1
ATOM 674 N N . VAL A 1 92 ? -5.938 1.658 7.739 1.00 97.56 92 VAL A N 1
ATOM 675 C CA . VAL A 1 92 ? -6.835 0.909 6.874 1.00 97.56 92 VAL A CA 1
ATOM 676 C C . VAL A 1 92 ? -7.916 0.295 7.746 1.00 97.56 92 VAL A C 1
ATOM 678 O O . VAL A 1 92 ? -7.643 -0.597 8.549 1.00 97.56 92 VAL A O 1
ATOM 681 N N . ASP A 1 93 ? -9.136 0.811 7.627 1.00 97.12 93 ASP A N 1
ATOM 682 C CA . ASP A 1 93 ? -10.266 0.428 8.470 1.00 97.12 93 ASP A CA 1
ATOM 683 C C . ASP A 1 93 ? -11.453 -0.036 7.607 1.00 97.12 93 ASP A C 1
ATOM 685 O O . ASP A 1 93 ? -12.081 0.788 6.932 1.00 97.12 93 ASP A O 1
ATOM 689 N N . PRO A 1 94 ? -11.810 -1.336 7.643 1.00 95.00 94 PRO A N 1
ATOM 690 C CA . PRO A 1 94 ? -12.921 -1.878 6.857 1.00 95.00 94 PRO A CA 1
ATOM 691 C C . PRO A 1 94 ? -14.292 -1.321 7.282 1.00 95.00 94 PRO A C 1
ATOM 693 O O . PRO A 1 94 ? -15.267 -1.434 6.536 1.00 95.00 94 PRO A O 1
ATOM 696 N N . ASN A 1 95 ? -14.383 -0.705 8.464 1.00 95.94 95 ASN A N 1
ATOM 697 C CA . ASN A 1 95 ? -15.600 -0.101 9.008 1.00 95.94 95 ASN A CA 1
ATOM 698 C C . ASN A 1 95 ? -15.633 1.426 8.828 1.00 95.94 95 ASN A C 1
ATOM 700 O O . ASN A 1 95 ? -16.581 2.080 9.267 1.00 95.94 95 ASN A O 1
ATOM 704 N N . TYR A 1 96 ? -14.616 2.023 8.201 1.00 97.25 96 TYR A N 1
ATOM 705 C CA . TYR A 1 96 ? -14.604 3.457 7.957 1.00 97.25 96 TYR A CA 1
ATOM 706 C C . TYR A 1 96 ? -15.580 3.826 6.834 1.00 97.25 96 TYR A C 1
ATOM 708 O O . TYR A 1 96 ? -15.527 3.286 5.731 1.00 97.25 96 TYR A O 1
ATOM 716 N N . HIS A 1 97 ? -16.486 4.763 7.114 1.00 96.50 97 HIS A N 1
ATOM 717 C CA . HIS A 1 97 ? -17.518 5.217 6.170 1.00 96.50 97 HIS A CA 1
ATOM 718 C C . HIS A 1 97 ? -17.335 6.675 5.725 1.00 96.50 97 HIS A C 1
ATOM 720 O O . HIS A 1 97 ? -18.196 7.222 5.037 1.00 96.50 97 HIS A O 1
ATOM 726 N N . GLY A 1 98 ? -16.256 7.326 6.163 1.00 96.19 98 GLY A N 1
ATOM 727 C CA . GLY A 1 98 ? -15.923 8.676 5.722 1.00 96.19 98 GLY A CA 1
ATOM 728 C C . GLY A 1 98 ? -15.239 8.686 4.356 1.00 96.19 98 GLY A C 1
ATOM 729 O O . GLY A 1 98 ? -14.950 7.644 3.769 1.00 96.19 98 GLY A O 1
ATOM 730 N N . THR A 1 99 ? -14.965 9.887 3.856 1.00 96.50 99 THR A N 1
ATOM 731 C CA . THR A 1 99 ? -14.119 10.068 2.673 1.00 96.50 99 THR A CA 1
ATOM 732 C C . THR A 1 99 ? -12.680 9.722 3.024 1.00 96.50 99 THR A C 1
ATOM 734 O O . THR A 1 99 ? -12.204 10.116 4.086 1.00 96.50 99 THR A O 1
ATOM 737 N N . MET A 1 100 ? -11.984 9.025 2.125 1.00 96.88 100 MET A N 1
ATOM 738 C CA . MET A 1 100 ? -10.552 8.770 2.260 1.00 96.88 100 MET A CA 1
ATOM 739 C C . MET A 1 100 ? -9.791 10.056 2.608 1.00 96.88 100 MET A C 1
ATOM 741 O O . MET A 1 100 ? -9.986 11.098 1.978 1.00 96.88 100 MET A O 1
ATOM 745 N N . VAL A 1 101 ? -8.909 9.953 3.599 1.00 97.88 101 VAL A N 1
ATOM 746 C CA . VAL A 1 101 ? -7.935 10.988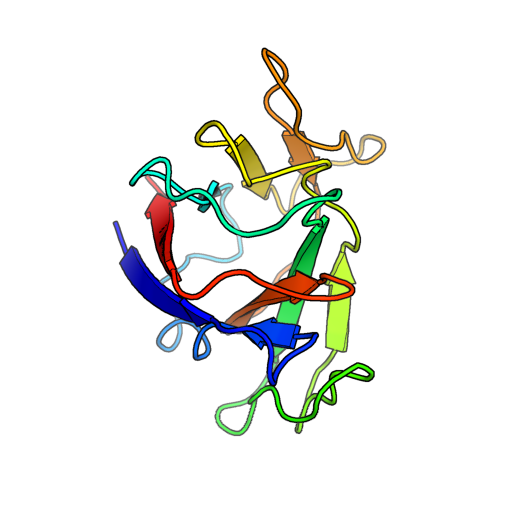 3.943 1.00 97.88 101 VAL A CA 1
ATOM 747 C C . VAL A 1 101 ? -6.572 10.474 3.515 1.00 97.88 101 VAL A C 1
ATOM 749 O O . VAL A 1 101 ? -6.085 9.487 4.065 1.00 97.88 101 VAL A O 1
ATOM 752 N N . GLN A 1 102 ? -5.975 11.144 2.534 1.00 97.25 102 GLN A N 1
ATOM 753 C CA . GLN A 1 102 ? -4.602 10.888 2.115 1.00 97.25 102 GLN A CA 1
ATOM 754 C C . GLN A 1 102 ? -3.643 11.232 3.263 1.00 97.25 102 GLN A C 1
ATOM 756 O O . GLN A 1 102 ? -3.780 12.280 3.900 1.00 97.25 102 GLN A O 1
ATOM 761 N N . SER A 1 103 ? -2.703 10.334 3.553 1.00 97.12 103 SER A N 1
ATOM 762 C CA . SER A 1 103 ? -1.630 10.596 4.511 1.00 97.12 103 SER A CA 1
ATOM 763 C C . SER A 1 103 ? -0.651 11.607 3.930 1.00 97.12 103 SER A C 1
ATOM 765 O O . SER A 1 103 ? -0.309 11.509 2.755 1.00 97.12 103 SER A O 1
ATOM 767 N N . SER A 1 104 ? -0.170 12.513 4.778 1.00 94.19 104 SER A N 1
ATOM 768 C CA . SER A 1 104 ? 0.871 13.491 4.453 1.00 94.19 104 SER A CA 1
ATOM 769 C C . SER A 1 104 ? 1.602 13.955 5.708 1.00 94.19 104 SER A C 1
ATOM 771 O O . SER A 1 104 ? 1.313 13.485 6.815 1.00 94.19 104 SER A O 1
ATOM 773 N N . THR A 1 105 ? 2.542 14.889 5.573 1.00 89.81 105 THR A N 1
ATOM 774 C CA . THR A 1 105 ? 3.282 15.422 6.718 1.00 89.81 105 THR A CA 1
ATOM 775 C C . THR A 1 105 ? 2.382 15.972 7.813 1.00 89.81 105 THR A C 1
ATOM 777 O O . THR A 1 105 ? 1.654 16.949 7.638 1.00 89.81 105 THR A O 1
ATOM 780 N N . GLY A 1 106 ? 2.460 15.344 8.989 1.00 90.25 106 GLY A N 1
ATOM 781 C CA . GLY A 1 106 ? 1.640 15.688 10.151 1.00 90.25 106 GLY A CA 1
ATOM 782 C C . GLY A 1 106 ? 0.176 15.234 10.062 1.00 90.25 106 GLY A C 1
ATOM 783 O O . GLY A 1 106 ? -0.601 15.547 10.966 1.00 90.25 106 GLY A O 1
ATOM 784 N N . VAL A 1 107 ? -0.203 14.484 9.023 1.00 95.62 107 VAL A N 1
ATOM 785 C CA . VAL A 1 107 ? -1.556 13.962 8.800 1.00 95.62 107 VAL A CA 1
ATOM 786 C C . VAL A 1 107 ? -1.508 12.444 8.677 1.00 95.62 107 VAL A C 1
ATOM 788 O O . VAL A 1 107 ? -0.997 11.892 7.706 1.00 95.62 107 VAL A O 1
ATOM 791 N N . VAL A 1 108 ? -2.104 11.755 9.651 1.00 96.94 108 VAL A N 1
ATOM 792 C CA . VAL A 1 108 ? -2.357 10.314 9.544 1.00 96.94 108 VAL A CA 1
ATOM 793 C C . VAL A 1 108 ? -3.534 10.103 8.598 1.00 96.94 108 VAL A C 1
ATOM 795 O O . VAL A 1 108 ? -4.630 10.610 8.851 1.00 96.94 108 VAL A O 1
ATOM 798 N N . GLY A 1 109 ? -3.304 9.350 7.524 1.00 98.06 109 GLY A N 1
ATOM 799 C CA . GLY A 1 109 ? -4.347 8.999 6.570 1.00 98.06 109 GLY A CA 1
ATOM 800 C C . GLY A 1 109 ? -5.341 7.987 7.139 1.00 98.06 109 GLY A C 1
ATOM 801 O O . GLY A 1 109 ? -5.057 7.270 8.104 1.00 98.06 109 GLY A O 1
ATOM 802 N N . ILE A 1 110 ? -6.505 7.886 6.506 1.00 98.44 110 ILE A N 1
ATOM 803 C CA . ILE A 1 110 ? -7.466 6.812 6.763 1.00 98.44 110 ILE A CA 1
ATOM 804 C C . ILE A 1 110 ? -8.203 6.431 5.481 1.00 98.44 110 ILE A C 1
ATOM 806 O O . ILE A 1 110 ? -8.639 7.296 4.720 1.00 98.44 110 ILE A O 1
ATOM 810 N N . VAL A 1 111 ? -8.354 5.131 5.245 1.00 98.12 111 VAL A N 1
ATOM 811 C CA . VAL A 1 111 ? -9.012 4.585 4.055 1.00 98.12 111 VAL A CA 1
ATOM 812 C C . VAL A 1 111 ? -9.779 3.307 4.393 1.00 98.12 111 VAL A C 1
ATOM 814 O O . VAL A 1 111 ? -9.388 2.547 5.279 1.00 98.12 111 VAL A O 1
ATOM 817 N N . ASN A 1 112 ? -10.870 3.063 3.668 1.00 97.06 112 ASN A N 1
ATOM 818 C CA . ASN A 1 112 ? -11.566 1.782 3.671 1.00 97.06 112 ASN A CA 1
ATOM 819 C C . ASN A 1 112 ? -11.275 1.057 2.354 1.00 97.06 112 ASN A C 1
ATOM 821 O O . ASN A 1 112 ? -11.681 1.529 1.297 1.00 97.06 112 ASN A O 1
ATOM 825 N N . VAL A 1 113 ? -10.595 -0.087 2.433 1.00 94.06 113 VAL A N 1
ATOM 826 C CA . VAL A 1 113 ? -10.264 -0.939 1.273 1.00 94.06 113 VAL A CA 1
ATOM 827 C C . VAL A 1 113 ? -11.115 -2.213 1.210 1.00 94.06 113 VAL A C 1
ATOM 829 O O . VAL A 1 113 ? -10.812 -3.145 0.468 1.00 94.06 113 VAL A O 1
ATOM 832 N N . GLY A 1 114 ? -12.176 -2.282 2.016 1.00 92.06 114 GLY A N 1
ATOM 833 C CA . GLY A 1 114 ? -12.981 -3.481 2.200 1.00 92.06 114 GLY A CA 1
ATOM 834 C C . GLY A 1 114 ? -12.231 -4.587 2.942 1.00 92.06 114 GLY A C 1
ATOM 835 O O . GLY A 1 114 ? -11.327 -4.337 3.740 1.00 92.06 114 GLY A O 1
ATOM 836 N N . THR A 1 115 ? -12.652 -5.828 2.703 1.00 92.25 115 THR A N 1
ATOM 837 C CA . THR A 1 115 ? -12.071 -7.018 3.323 1.00 92.25 115 THR A CA 1
ATOM 838 C C . THR A 1 115 ? -11.455 -7.911 2.254 1.00 92.25 115 THR A C 1
ATOM 840 O O . THR A 1 115 ? -12.136 -8.352 1.331 1.00 92.25 115 THR A O 1
ATOM 843 N N . ALA A 1 116 ? -10.162 -8.204 2.383 1.00 93.38 116 ALA A N 1
ATOM 844 C CA . ALA A 1 116 ? -9.454 -9.118 1.497 1.00 93.38 116 ALA A CA 1
ATOM 845 C C . ALA A 1 116 ? -8.490 -10.030 2.275 1.00 93.38 116 ALA A C 1
ATOM 847 O O . ALA A 1 116 ? -7.969 -9.631 3.319 1.00 93.38 116 ALA A O 1
ATOM 848 N N . PRO A 1 117 ? -8.254 -11.266 1.794 1.00 92.88 117 PRO A N 1
ATOM 849 C CA . PRO A 1 117 ? -7.290 -12.184 2.39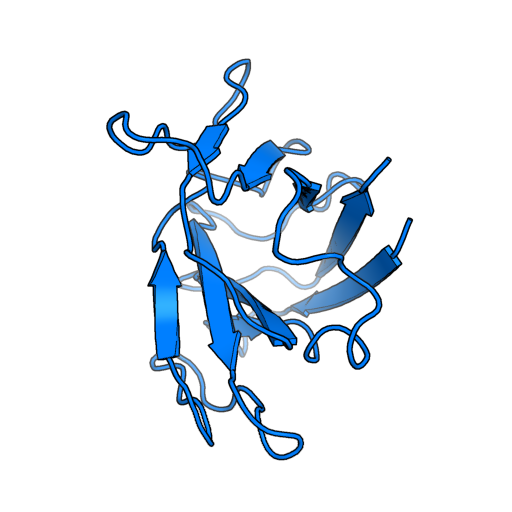9 1.00 92.88 117 PRO A CA 1
ATOM 850 C C . PRO A 1 117 ? -5.827 -11.812 2.118 1.00 92.88 117 PRO A C 1
ATOM 852 O O . PRO A 1 117 ? -4.950 -12.266 2.857 1.00 92.88 117 PRO A O 1
ATOM 855 N N . TYR A 1 118 ? -5.571 -11.015 1.074 1.00 95.25 118 TYR A N 1
ATOM 856 C CA . TYR A 1 118 ? -4.238 -10.624 0.631 1.00 95.25 118 TYR A CA 1
ATOM 857 C C . TYR A 1 118 ? -4.186 -9.146 0.250 1.00 95.25 118 TYR A C 1
ATOM 859 O O . TYR A 1 118 ? -5.071 -8.671 -0.461 1.00 95.25 118 TYR A O 1
ATOM 867 N N . TYR A 1 119 ? -3.112 -8.462 0.651 1.00 95.88 119 TYR A N 1
ATOM 868 C CA . TYR A 1 119 ? -2.811 -7.090 0.234 1.00 95.88 119 TYR A CA 1
ATOM 869 C C . TYR A 1 119 ? -1.400 -6.984 -0.337 1.00 95.88 119 TYR A C 1
ATOM 871 O O . TYR A 1 119 ? -0.506 -7.702 0.106 1.00 95.88 119 TYR A O 1
ATOM 879 N N . ALA A 1 120 ? -1.200 -6.085 -1.293 1.00 96.62 120 ALA A N 1
ATOM 880 C CA . ALA A 1 120 ? 0.109 -5.658 -1.774 1.00 96.62 120 ALA A CA 1
ATOM 881 C C . ALA A 1 120 ? 0.139 -4.127 -1.851 1.00 96.62 120 ALA A C 1
ATOM 883 O O . ALA A 1 120 ? -0.909 -3.490 -1.981 1.00 96.62 120 ALA A O 1
ATOM 884 N N . PHE A 1 121 ? 1.334 -3.553 -1.750 1.00 96.94 121 PHE A N 1
ATOM 885 C CA . PHE A 1 121 ? 1.531 -2.106 -1.733 1.00 96.94 121 PHE A CA 1
ATOM 886 C C . PHE A 1 121 ? 2.455 -1.717 -2.866 1.00 96.94 121 PHE A C 1
ATOM 888 O O . PHE A 1 121 ? 3.485 -2.366 -3.062 1.00 96.94 121 PHE A O 1
ATOM 895 N N . ASN A 1 122 ? 2.081 -0.674 -3.589 1.00 96.38 122 ASN A N 1
ATOM 896 C CA . ASN A 1 122 ? 2.820 -0.175 -4.734 1.00 96.38 122 ASN A CA 1
ATOM 897 C C . ASN A 1 122 ? 3.313 1.242 -4.429 1.00 96.38 122 ASN A C 1
ATOM 899 O O . ASN A 1 122 ? 2.554 2.073 -3.943 1.00 96.38 122 ASN A O 1
ATOM 903 N N . LEU A 1 123 ? 4.614 1.453 -4.622 1.00 95.06 123 LEU A N 1
ATOM 904 C CA . LEU A 1 123 ? 5.238 2.757 -4.772 1.00 95.06 123 LEU A CA 1
ATOM 905 C C . LEU A 1 123 ? 5.043 3.158 -6.231 1.00 95.06 123 LEU A C 1
ATOM 907 O O . LEU A 1 123 ? 5.714 2.586 -7.094 1.00 95.06 123 LEU A O 1
ATOM 911 N N . ASP A 1 124 ? 4.146 4.105 -6.461 1.00 92.44 124 ASP A N 1
ATOM 912 C CA . ASP A 1 124 ? 3.886 4.695 -7.772 1.00 92.44 124 ASP A CA 1
ATOM 913 C C . ASP A 1 124 ? 4.739 5.963 -7.902 1.00 92.44 124 ASP A C 1
ATOM 915 O O . ASP A 1 124 ? 4.568 6.943 -7.162 1.00 92.44 124 ASP A O 1
ATOM 919 N N . GLY A 1 125 ? 5.743 5.901 -8.776 1.00 85.38 125 GLY A N 1
ATOM 920 C CA . GLY A 1 125 ? 6.669 6.997 -9.018 1.00 85.38 125 GLY A CA 1
ATOM 921 C C . GLY A 1 125 ? 7.074 7.109 -10.486 1.00 85.38 125 GLY A C 1
ATOM 922 O O . GLY A 1 125 ? 7.199 6.134 -11.212 1.00 85.38 125 GLY A O 1
ATOM 923 N N . ASP A 1 126 ? 7.390 8.320 -10.942 1.00 81.75 126 ASP A N 1
ATOM 924 C CA . ASP A 1 126 ? 7.855 8.502 -12.325 1.00 81.75 126 ASP A CA 1
ATOM 925 C C . ASP A 1 126 ? 9.273 7.927 -12.536 1.00 81.75 126 ASP A C 1
ATOM 927 O O . ASP A 1 126 ? 9.577 7.301 -13.556 1.00 81.75 126 ASP A O 1
ATOM 931 N N . THR A 1 127 ? 10.189 8.173 -11.590 1.00 86.62 127 THR A N 1
ATOM 932 C CA . THR A 1 127 ? 11.588 7.708 -11.629 1.00 86.62 127 THR A CA 1
ATOM 933 C C . THR A 1 127 ? 12.191 7.684 -10.226 1.00 86.62 127 THR A C 1
ATOM 935 O O . THR A 1 127 ? 12.377 8.740 -9.613 1.00 86.62 127 THR A O 1
ATOM 938 N N . PHE A 1 128 ? 12.596 6.506 -9.747 1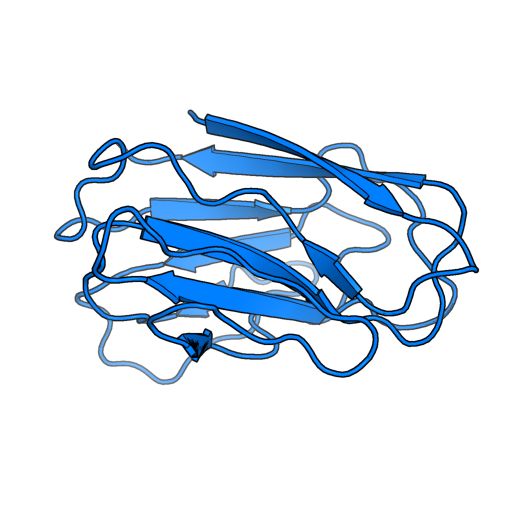.00 91.88 128 PHE A N 1
ATOM 939 C CA . PHE A 1 128 ? 13.240 6.379 -8.437 1.00 91.88 128 PHE A CA 1
ATOM 940 C C . PHE A 1 128 ? 14.749 6.667 -8.449 1.00 91.88 128 PHE A C 1
ATOM 942 O O . PHE A 1 128 ? 15.463 6.502 -9.442 1.00 91.88 128 PHE A O 1
ATOM 949 N N . LYS A 1 129 ? 15.267 7.053 -7.284 1.00 92.44 129 LYS A N 1
ATOM 950 C CA . LYS A 1 129 ? 16.676 6.909 -6.904 1.00 92.44 129 LYS A CA 1
ATOM 951 C C . LYS A 1 129 ? 16.929 5.473 -6.454 1.00 92.44 129 LYS A C 1
ATOM 953 O O . LYS A 1 129 ? 16.018 4.782 -6.018 1.00 92.44 129 LYS A O 1
ATOM 958 N N . SER A 1 130 ? 18.184 5.027 -6.521 1.00 93.88 130 SER A N 1
ATOM 959 C CA . SER A 1 130 ? 18.540 3.728 -5.942 1.00 93.88 130 SER A CA 1
ATOM 960 C C . SER A 1 130 ? 18.406 3.784 -4.423 1.00 93.88 130 SER A C 1
ATOM 962 O O . SER A 1 130 ? 19.176 4.480 -3.756 1.00 93.88 130 SER A O 1
ATOM 964 N N . ALA A 1 131 ? 17.410 3.082 -3.897 1.00 93.94 131 ALA A N 1
ATOM 965 C CA . ALA A 1 131 ? 17.041 3.131 -2.494 1.00 93.94 131 ALA A CA 1
ATOM 966 C C . ALA A 1 131 ? 16.274 1.870 -2.075 1.00 93.94 131 ALA A C 1
ATOM 968 O O . ALA A 1 131 ? 15.761 1.121 -2.906 1.00 93.94 131 ALA A O 1
ATOM 969 N N . THR A 1 132 ? 16.172 1.665 -0.763 1.00 94.56 132 THR A N 1
ATOM 970 C CA . THR A 1 132 ? 15.321 0.632 -0.168 1.00 94.56 132 THR A CA 1
ATOM 971 C C . THR A 1 132 ? 14.270 1.307 0.698 1.00 94.56 132 THR A C 1
ATOM 973 O O . THR A 1 132 ? 14.609 1.941 1.696 1.00 94.56 132 THR A O 1
ATOM 976 N N . CYS A 1 133 ? 13.003 1.165 0.325 1.00 95.38 133 CYS A N 1
ATOM 977 C CA . CYS A 1 133 ? 11.872 1.624 1.118 1.00 95.38 133 CYS A CA 1
ATOM 978 C C . CYS A 1 133 ? 11.431 0.517 2.083 1.00 95.38 133 CYS A C 1
ATOM 980 O O . CYS A 1 133 ? 11.086 -0.580 1.640 1.00 95.38 133 CYS A O 1
ATOM 982 N N . HIS A 1 134 ? 11.417 0.808 3.386 1.00 96.38 134 HIS A N 1
ATOM 983 C CA . HIS A 1 134 ? 10.934 -0.131 4.401 1.00 96.38 134 HIS A CA 1
ATOM 984 C C . HIS A 1 134 ? 9.448 0.087 4.699 1.00 96.38 134 HIS A C 1
ATOM 986 O O . HIS A 1 134 ? 9.024 1.205 5.005 1.00 96.38 134 HIS A O 1
ATOM 992 N N . PHE A 1 135 ? 8.677 -0.993 4.645 1.00 96.88 135 PHE A N 1
ATOM 993 C CA . PHE A 1 135 ? 7.246 -1.039 4.922 1.00 96.88 135 PHE A CA 1
ATOM 994 C C . PHE A 1 135 ? 6.987 -1.796 6.219 1.00 96.88 135 PHE A C 1
ATOM 996 O O . PHE A 1 135 ? 7.549 -2.868 6.439 1.00 96.88 135 PHE A O 1
ATOM 1003 N N . VAL A 1 136 ? 6.062 -1.284 7.031 1.00 96.75 136 VAL A N 1
ATOM 1004 C CA . VAL A 1 136 ? 5.625 -1.911 8.281 1.00 96.75 136 VAL A CA 1
ATOM 1005 C C . VAL A 1 136 ? 4.102 -1.952 8.340 1.00 96.75 136 VAL A C 1
ATOM 1007 O O . VAL A 1 136 ? 3.428 -0.946 8.121 1.00 96.75 136 VAL A O 1
ATOM 1010 N N . ILE A 1 137 ? 3.550 -3.110 8.699 1.00 97.06 137 ILE A N 1
ATOM 1011 C CA . ILE A 1 137 ? 2.121 -3.296 8.960 1.00 97.06 137 ILE A CA 1
ATOM 1012 C C . ILE A 1 137 ? 1.906 -3.688 10.419 1.00 97.06 137 ILE A C 1
ATOM 1014 O O . ILE A 1 137 ? 2.507 -4.646 10.925 1.00 97.06 137 ILE A O 1
ATOM 1018 N N . VAL A 1 138 ? 0.996 -2.982 11.089 1.00 96.69 138 VAL A N 1
ATOM 1019 C CA . VAL A 1 138 ? 0.629 -3.225 12.490 1.00 96.69 138 VAL A CA 1
ATOM 1020 C C . VAL A 1 138 ? -0.875 -3.453 12.604 1.00 96.69 138 VAL A C 1
ATOM 1022 O O . VAL A 1 138 ? -1.666 -2.63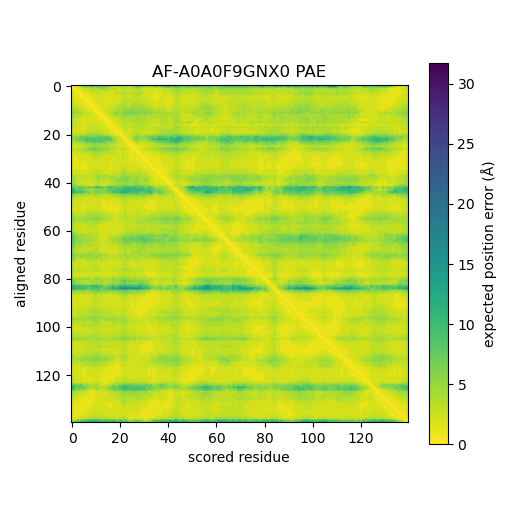6 12.143 1.00 96.69 138 VAL A O 1
ATOM 1025 N N . GLN A 1 139 ? -1.262 -4.549 13.250 1.00 94.31 139 GLN A N 1
ATOM 1026 C CA . GLN A 1 139 ? -2.637 -4.843 13.638 1.00 94.31 139 GLN A CA 1
ATOM 1027 C C . GLN A 1 139 ? -2.615 -5.400 15.063 1.00 94.31 139 GLN A C 1
ATOM 1029 O O . GLN A 1 139 ? -1.830 -6.313 15.334 1.00 94.31 139 GLN A O 1
ATOM 1034 N N . ASP A 1 140 ? -3.433 -4.814 15.938 1.00 80.81 140 ASP A N 1
ATOM 1035 C CA . ASP A 1 140 ? -3.563 -5.185 17.354 1.00 80.81 140 ASP A CA 1
ATOM 1036 C C . ASP A 1 140 ? -4.687 -6.218 17.587 1.00 80.81 140 ASP A C 1
ATOM 1038 O O . ASP A 1 140 ? -5.757 -6.142 16.927 1.00 80.81 140 ASP A O 1
#